Protein AF-A0A511J6R7-F1 (afdb_monomer_lite)

Secondary structure (DSSP, 8-state):
-------HHHHHSTT--SSSSSS-HHHHHHHHHHHSSSSGGGTTTPPPPPTTSPPPTT-----TTT--PPPTT---SPPPSSGGGG-TTSTT-TT--

pLDDT: mean 93.05, std 6.23, range [51.12, 97.75]

Foldseek 3Di:
DAPDDDDLLLLQPQCDADDSHRGGVLQQVVVCVVQVYSDPVCSVVDDHDDPPDDDDPQDDRDDPVQQDHDHRPDPPDDDDPDSVLSHSSDPSPPDHD

InterPro domains:
  IPR025983 Cysteine-rich CPCC domain [PF14206] (1-53)

Radius of gyration: 13.8 Å; chains: 1; bounding box: 33×31×38 Å

Structure (mmCIF, N/CA/C/O backbone):
data_AF-A0A511J6R7-F1
#
_entry.id   AF-A0A511J6R7-F1
#
loop_
_atom_site.group_PDB
_atom_site.id
_atom_site.type_symbol
_atom_site.label_atom_id
_atom_site.label_alt_id
_atom_site.label_comp_id
_atom_site.label_asym_id
_atom_site.label_entity_id
_atom_site.label_seq_id
_atom_site.pdbx_PDB_ins_code
_atom_site.Cartn_x
_atom_site.Cartn_y
_atom_site.Cartn_z
_atom_site.occupancy
_atom_site.B_iso_or_equiv
_atom_site.auth_seq_id
_atom_site.auth_comp_id
_atom_site.auth_asym_id
_atom_site.auth_atom_id
_atom_site.pdbx_PDB_model_num
ATOM 1 N N . MET A 1 1 ? 0.283 3.449 15.939 1.00 77.75 1 MET A N 1
ATOM 2 C CA . MET A 1 1 ? -0.651 3.672 14.824 1.00 77.75 1 MET A CA 1
ATOM 3 C C . MET A 1 1 ? -1.361 2.386 14.463 1.00 77.75 1 MET A C 1
ATOM 5 O O . MET A 1 1 ? -2.514 2.279 14.828 1.00 77.75 1 MET A O 1
ATOM 9 N N . CYS A 1 2 ? -0.690 1.376 13.897 1.00 88.00 2 CYS A N 1
ATOM 10 C CA . CYS A 1 2 ? -1.370 0.137 13.481 1.00 88.00 2 CYS A CA 1
ATOM 11 C C . CYS A 1 2 ? -0.692 -1.186 13.886 1.00 88.00 2 CYS A C 1
ATOM 13 O O . CYS A 1 2 ? -1.229 -2.231 13.538 1.00 88.00 2 CYS A O 1
ATOM 15 N N . PHE A 1 3 ? 0.429 -1.146 14.626 1.00 92.00 3 PHE A N 1
ATOM 16 C CA . PHE A 1 3 ? 1.305 -2.289 14.976 1.00 92.00 3 PHE A CA 1
ATOM 17 C C . PHE A 1 3 ? 2.138 -2.895 13.834 1.00 92.00 3 PHE A C 1
ATOM 19 O O . PHE A 1 3 ? 2.896 -3.822 14.093 1.00 92.00 3 PHE A O 1
ATOM 26 N N . TRP A 1 4 ? 2.065 -2.342 12.620 1.00 94.50 4 TRP A N 1
ATOM 27 C CA . TRP A 1 4 ? 2.908 -2.761 11.497 1.00 94.50 4 TRP A CA 1
ATOM 28 C C . TRP A 1 4 ? 4.393 -2.444 11.736 1.00 94.50 4 TRP A C 1
ATOM 30 O O . TRP A 1 4 ? 4.722 -1.341 12.184 1.00 94.50 4 TRP A O 1
ATOM 40 N N . GLU A 1 5 ? 5.271 -3.385 11.388 1.00 95.25 5 GLU A N 1
ATOM 41 C CA . GLU A 1 5 ? 6.727 -3.212 11.327 1.00 95.25 5 GLU A CA 1
ATOM 42 C C . GLU A 1 5 ? 7.188 -3.144 9.867 1.00 95.25 5 GLU A C 1
ATOM 44 O O . GLU A 1 5 ? 6.748 -3.936 9.038 1.00 95.25 5 GLU A O 1
ATOM 49 N N . ASP A 1 6 ? 8.053 -2.189 9.526 1.00 94.06 6 ASP A N 1
ATOM 50 C CA . ASP A 1 6 ? 8.561 -2.074 8.157 1.00 94.06 6 ASP A CA 1
ATOM 51 C C . ASP A 1 6 ? 9.477 -3.255 7.804 1.00 94.06 6 ASP A C 1
ATOM 53 O O . ASP A 1 6 ? 10.405 -3.575 8.548 1.00 94.06 6 ASP A O 1
ATOM 57 N N . ASP A 1 7 ? 9.212 -3.909 6.672 1.00 96.12 7 ASP A N 1
ATOM 58 C CA . ASP A 1 7 ? 9.863 -5.162 6.292 1.00 96.12 7 ASP A CA 1
ATOM 59 C C . ASP A 1 7 ? 10.148 -5.206 4.786 1.00 96.12 7 ASP A C 1
ATOM 61 O O . ASP A 1 7 ? 9.245 -5.176 3.950 1.00 96.12 7 ASP A O 1
ATOM 65 N N . ALA A 1 8 ? 11.429 -5.312 4.424 1.00 96.19 8 ALA A N 1
ATOM 66 C CA . ALA A 1 8 ? 11.869 -5.275 3.030 1.00 96.19 8 ALA A CA 1
ATOM 67 C C . ALA A 1 8 ? 11.329 -6.443 2.182 1.00 96.19 8 ALA A C 1
ATOM 69 O O . ALA A 1 8 ? 11.137 -6.281 0.976 1.00 96.19 8 ALA A O 1
ATOM 70 N N . VAL A 1 9 ? 11.062 -7.607 2.785 1.00 96.75 9 VAL A N 1
ATOM 71 C CA . VAL A 1 9 ? 10.472 -8.761 2.087 1.00 96.75 9 VAL A CA 1
ATOM 72 C C . VAL A 1 9 ? 9.027 -8.456 1.716 1.00 96.75 9 VAL A C 1
ATOM 74 O O . VAL A 1 9 ? 8.643 -8.668 0.568 1.00 96.75 9 VAL A O 1
ATOM 77 N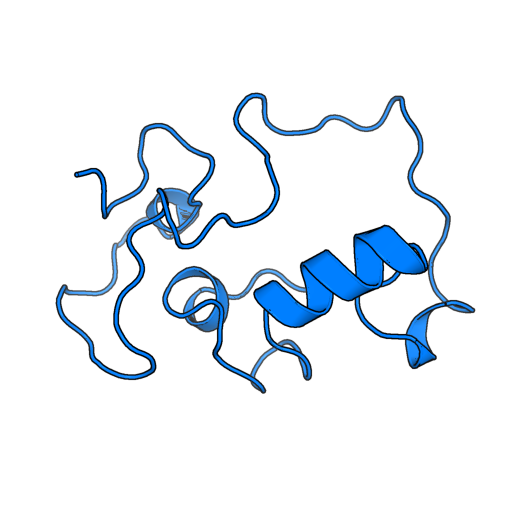 N . GLN A 1 10 ? 8.255 -7.889 2.638 1.00 97.25 10 GLN A N 1
ATOM 78 C CA . GLN A 1 10 ? 6.857 -7.527 2.419 1.00 97.25 10 GLN A CA 1
ATOM 79 C C . GLN A 1 10 ? 6.687 -6.239 1.600 1.00 97.25 10 GLN A C 1
ATOM 81 O O . GLN A 1 10 ? 5.650 -6.060 0.972 1.00 97.25 10 GLN A O 1
ATOM 86 N N . LEU A 1 11 ? 7.697 -5.366 1.528 1.00 96.75 11 LEU A N 1
ATOM 87 C CA . LEU A 1 11 ? 7.729 -4.264 0.555 1.00 96.75 11 LEU A CA 1
ATOM 88 C C . LEU A 1 11 ? 8.003 -4.761 -0.871 1.00 96.75 11 LEU A C 1
ATOM 90 O O . LEU A 1 11 ? 7.444 -4.240 -1.833 1.00 96.75 11 LEU A O 1
ATOM 94 N N . ARG A 1 12 ? 8.866 -5.774 -1.017 1.00 96.81 12 ARG A N 1
ATOM 95 C CA . ARG A 1 12 ? 9.211 -6.378 -2.312 1.00 96.81 12 ARG A CA 1
ATOM 96 C C . ARG A 1 12 ? 8.097 -7.276 -2.856 1.00 96.81 12 ARG A C 1
ATOM 98 O O . ARG A 1 12 ? 7.798 -7.220 -4.046 1.00 96.81 12 ARG A O 1
ATOM 105 N N . TRP A 1 13 ? 7.502 -8.090 -1.988 1.00 97.25 13 TRP A N 1
ATOM 106 C CA . TRP A 1 13 ? 6.415 -9.018 -2.297 1.00 97.25 13 TRP A CA 1
ATOM 107 C C . TRP A 1 13 ? 5.242 -8.750 -1.342 1.00 97.25 13 TRP A C 1
ATOM 109 O O . TRP A 1 13 ? 5.170 -9.343 -0.263 1.00 97.25 13 TRP A O 1
ATOM 119 N N . PRO A 1 14 ? 4.312 -7.851 -1.693 1.00 97.38 14 PRO A N 1
ATOM 120 C CA . PRO A 1 14 ? 3.298 -7.361 -0.758 1.00 97.38 14 PRO A CA 1
ATOM 121 C C . PRO A 1 14 ? 2.187 -8.366 -0.427 1.00 97.38 14 PRO A C 1
ATOM 123 O O . PRO A 1 14 ? 1.391 -8.117 0.480 1.00 97.38 14 PRO A O 1
ATOM 126 N N . ASP A 1 15 ? 2.153 -9.512 -1.112 1.00 97.75 15 ASP A N 1
ATOM 127 C CA . ASP A 1 15 ? 1.332 -10.692 -0.813 1.00 97.75 15 ASP A CA 1
ATOM 128 C C . ASP A 1 15 ? 2.095 -11.773 -0.004 1.00 97.75 15 ASP A C 1
ATOM 130 O O . ASP A 1 15 ? 1.616 -12.904 0.169 1.00 97.75 15 ASP A O 1
ATOM 134 N N . TRP A 1 16 ? 3.298 -11.451 0.490 1.00 97.62 16 TRP A N 1
ATOM 135 C CA . TRP A 1 16 ? 4.083 -12.313 1.370 1.00 97.62 16 TRP A CA 1
ATOM 136 C C . TRP A 1 16 ? 3.559 -12.254 2.807 1.00 97.62 16 TRP A C 1
ATOM 138 O O . TRP A 1 16 ? 3.554 -11.200 3.444 1.00 97.62 16 TRP A O 1
ATOM 148 N N . TYR A 1 17 ? 3.136 -13.407 3.324 1.00 95.38 17 TYR A N 1
ATOM 149 C CA . TYR A 1 17 ? 2.693 -13.583 4.706 1.00 95.38 17 TYR A CA 1
ATOM 150 C C . TYR A 1 17 ? 3.821 -14.154 5.574 1.00 95.38 17 TYR A C 1
ATOM 152 O O . TYR A 1 17 ? 4.645 -14.950 5.113 1.00 95.38 17 TYR A O 1
ATOM 160 N N . GLY A 1 18 ? 3.821 -13.797 6.857 1.00 90.44 18 GLY A N 1
ATOM 161 C CA . GLY A 1 18 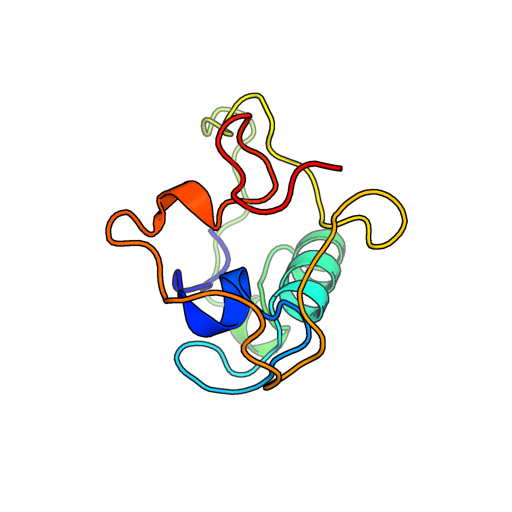? 4.897 -14.146 7.782 1.00 90.44 18 GLY A CA 1
ATOM 162 C C . GLY A 1 18 ? 6.174 -13.321 7.571 1.00 90.44 18 GLY A C 1
ATOM 163 O O . GLY A 1 18 ? 6.330 -12.614 6.580 1.00 90.44 18 GLY A O 1
ATOM 164 N N . GLY A 1 19 ? 7.106 -13.428 8.521 1.00 87.38 19 GLY A N 1
ATOM 165 C CA . GLY A 1 19 ? 8.267 -12.538 8.626 1.00 87.38 19 GLY A CA 1
ATOM 166 C C . GLY A 1 19 ? 8.143 -11.661 9.868 1.00 87.38 19 GLY A C 1
ATOM 167 O O . GLY A 1 19 ? 7.738 -12.166 10.919 1.00 87.38 19 GLY A O 1
ATOM 168 N N . ALA A 1 20 ? 8.468 -10.370 9.747 1.00 93.50 20 ALA A N 1
ATOM 169 C CA . ALA A 1 20 ? 8.244 -9.393 10.816 1.00 93.50 20 ALA A CA 1
ATOM 170 C C . ALA A 1 20 ? 6.751 -9.253 11.156 1.00 93.50 20 ALA A C 1
ATOM 172 O O . ALA A 1 20 ? 6.374 -9.190 12.327 1.00 93.50 20 ALA A O 1
ATOM 173 N N . ASN A 1 21 ? 5.885 -9.308 10.140 1.00 96.19 21 ASN A N 1
ATOM 174 C CA . ASN A 1 21 ? 4.439 -9.251 10.302 1.00 96.19 21 ASN A CA 1
ATOM 175 C C . ASN A 1 21 ? 3.803 -10.611 9.974 1.00 96.19 21 ASN A C 1
ATOM 177 O O . ASN A 1 21 ? 4.196 -11.303 9.038 1.00 96.19 21 ASN A O 1
ATOM 181 N N . THR A 1 22 ? 2.794 -11.012 10.755 1.00 95.56 22 THR A N 1
ATOM 182 C CA . THR A 1 22 ? 1.979 -12.200 10.437 1.00 95.56 22 THR A CA 1
ATOM 183 C C . THR A 1 22 ? 1.160 -12.030 9.146 1.00 95.56 22 THR A C 1
ATOM 185 O O . THR A 1 22 ? 1.289 -12.900 8.279 1.00 95.56 22 THR A O 1
ATOM 188 N N . PRO A 1 23 ? 0.365 -10.952 8.970 1.00 97.00 23 PRO A N 1
ATOM 189 C CA . PRO A 1 23 ? -0.377 -10.732 7.735 1.00 97.00 23 PRO A CA 1
ATOM 190 C C . PRO A 1 23 ? 0.560 -10.208 6.644 1.00 97.00 23 PRO A C 1
ATOM 192 O O . PRO A 1 23 ? 1.612 -9.631 6.938 1.00 97.00 23 PRO A O 1
ATOM 195 N N . SER A 1 24 ? 0.157 -10.363 5.385 1.00 97.75 24 SER A N 1
ATOM 196 C CA . SER A 1 24 ? 0.805 -9.657 4.277 1.00 97.75 24 SER A CA 1
ATOM 197 C C . SER A 1 24 ? 0.537 -8.151 4.331 1.00 97.75 24 SER A C 1
ATOM 199 O O . SER A 1 24 ? -0.403 -7.693 4.987 1.00 97.75 24 SER A O 1
ATOM 201 N N . LEU A 1 25 ? 1.341 -7.361 3.616 1.00 97.50 25 LEU A N 1
ATOM 202 C CA . LEU A 1 25 ? 1.160 -5.911 3.554 1.00 97.50 25 LEU A CA 1
ATOM 203 C C . LEU A 1 25 ? -0.196 -5.531 2.938 1.00 97.50 25 LEU A C 1
ATOM 205 O O . LEU A 1 25 ? -0.870 -4.632 3.440 1.00 97.50 25 LEU A O 1
ATOM 209 N N . ILE A 1 26 ? -0.645 -6.255 1.907 1.00 97.62 26 ILE A N 1
ATOM 210 C CA . ILE A 1 26 ? -1.970 -6.046 1.298 1.00 97.62 26 ILE A CA 1
ATOM 211 C C . ILE A 1 26 ? -3.092 -6.324 2.307 1.00 97.62 26 ILE A C 1
ATOM 213 O O . ILE A 1 26 ? -4.044 -5.547 2.411 1.00 97.62 26 ILE A O 1
ATOM 217 N N . GLU A 1 27 ? -3.003 -7.422 3.059 1.00 97.31 27 GLU A N 1
ATOM 218 C CA . GLU A 1 27 ? -4.000 -7.774 4.079 1.00 97.31 27 GLU A CA 1
ATOM 219 C C . GLU A 1 27 ? -4.009 -6.765 5.230 1.00 97.31 27 GLU A C 1
ATOM 221 O O . GLU A 1 27 ? -5.081 -6.357 5.684 1.00 97.31 27 GLU A O 1
ATOM 226 N N . ALA A 1 28 ? -2.833 -6.307 5.659 1.00 97.06 28 ALA A N 1
ATOM 227 C CA . ALA A 1 28 ? -2.700 -5.302 6.701 1.00 97.06 28 ALA A CA 1
ATOM 228 C C . ALA A 1 28 ? -3.273 -3.945 6.279 1.00 97.06 28 ALA A C 1
ATOM 230 O O . ALA A 1 28 ? -3.970 -3.316 7.072 1.00 97.06 28 ALA A O 1
ATOM 231 N N . GLN A 1 29 ? -3.048 -3.504 5.035 1.00 96.38 29 GLN A N 1
ATOM 232 C CA . GLN A 1 29 ? -3.635 -2.263 4.514 1.00 96.38 29 GLN A CA 1
ATOM 233 C C . GLN A 1 29 ? -5.164 -2.322 4.476 1.00 96.38 29 GLN A C 1
ATOM 235 O O . GLN A 1 29 ? -5.826 -1.370 4.892 1.00 96.38 29 GLN A O 1
ATOM 240 N N . ARG A 1 30 ? -5.732 -3.449 4.026 1.00 96.31 30 ARG A N 1
ATOM 241 C CA . ARG A 1 30 ? -7.188 -3.667 4.022 1.00 96.31 30 ARG A CA 1
ATOM 242 C C . ARG A 1 30 ? -7.753 -3.656 5.438 1.00 96.31 30 ARG A C 1
ATOM 244 O O . ARG A 1 30 ? -8.695 -2.923 5.716 1.00 96.31 30 ARG A O 1
ATOM 251 N N . THR A 1 31 ? -7.126 -4.399 6.346 1.00 95.81 31 THR A N 1
ATOM 252 C CA . THR A 1 31 ? -7.568 -4.475 7.744 1.00 95.81 31 THR A CA 1
ATOM 253 C C . THR A 1 31 ? -7.468 -3.113 8.426 1.00 95.81 31 THR A C 1
ATOM 255 O O . THR A 1 31 ? -8.386 -2.700 9.128 1.00 95.81 31 THR A O 1
ATOM 258 N N . PHE A 1 32 ? -6.403 -2.354 8.162 1.00 94.81 32 PHE A N 1
ATOM 259 C CA . PHE A 1 32 ? -6.252 -1.012 8.709 1.00 94.81 32 PHE A CA 1
ATOM 260 C C . PHE A 1 32 ? -7.355 -0.064 8.228 1.00 94.81 32 PHE A C 1
ATOM 262 O O . PHE A 1 32 ? -7.893 0.686 9.038 1.00 94.81 32 PHE A O 1
ATOM 269 N N . ALA A 1 33 ? -7.740 -0.133 6.951 1.00 92.75 33 ALA A N 1
ATOM 270 C CA . ALA A 1 33 ? -8.846 0.662 6.421 1.00 92.75 33 ALA A CA 1
ATOM 271 C C . ALA A 1 33 ? -10.201 0.313 7.069 1.00 92.75 33 ALA A C 1
ATOM 273 O O . ALA A 1 33 ? -11.058 1.184 7.199 1.00 92.75 33 ALA A O 1
ATOM 274 N N . GLU A 1 34 ? -10.393 -0.939 7.493 1.00 92.75 34 GLU A N 1
ATOM 275 C CA . GLU A 1 34 ? -11.636 -1.405 8.119 1.00 92.75 34 GLU A CA 1
ATOM 276 C C . GLU A 1 34 ? -11.701 -1.131 9.628 1.00 92.75 34 GLU A C 1
ATOM 278 O O . GLU A 1 34 ? -12.749 -0.732 10.138 1.00 92.75 34 GLU A O 1
ATOM 283 N N . VAL A 1 35 ? -10.605 -1.369 10.360 1.00 92.31 35 VAL A N 1
ATOM 284 C CA . VAL A 1 35 ? -10.610 -1.388 11.837 1.00 92.31 35 VAL A CA 1
ATOM 285 C C . VAL A 1 35 ? -9.515 -0.544 12.496 1.00 92.31 35 VAL A C 1
ATOM 287 O O . VAL A 1 35 ? -9.424 -0.519 13.723 1.00 92.31 35 VAL A O 1
ATOM 290 N N . GLY A 1 36 ? -8.665 0.139 11.726 1.00 92.31 36 GLY A N 1
ATOM 291 C CA . GLY A 1 36 ? -7.596 0.998 12.252 1.00 92.31 36 GLY A CA 1
ATOM 292 C C . GLY A 1 36 ? -6.393 0.253 12.849 1.00 92.31 36 GLY A C 1
ATOM 293 O O . GLY A 1 36 ? -5.550 0.864 13.503 1.00 92.31 36 GLY A O 1
ATOM 294 N N . ALA A 1 37 ? -6.280 -1.059 12.626 1.00 94.38 37 ALA A N 1
ATOM 295 C CA . ALA A 1 37 ? -5.153 -1.892 13.049 1.00 94.38 37 ALA A CA 1
ATOM 296 C C . ALA A 1 37 ? -4.691 -2.793 11.896 1.00 94.38 37 ALA A C 1
ATOM 298 O O . ALA A 1 37 ? -5.484 -3.114 11.019 1.00 94.38 37 ALA A O 1
ATOM 299 N N . MET A 1 38 ? -3.434 -3.245 11.906 1.00 94.25 38 MET A N 1
ATOM 300 C CA . MET A 1 38 ? -2.927 -4.159 10.870 1.00 94.25 38 MET A CA 1
ATOM 301 C C . MET A 1 38 ? -3.602 -5.545 10.892 1.00 94.25 38 MET A C 1
ATOM 303 O O . MET A 1 38 ? -3.550 -6.275 9.913 1.00 94.25 38 MET A O 1
ATOM 307 N N . GLU A 1 39 ? -4.182 -5.928 12.033 1.00 93.56 39 GLU A N 1
ATOM 308 C CA . GLU A 1 39 ? -4.851 -7.206 12.284 1.00 93.56 39 GLU A CA 1
ATOM 309 C C . GLU A 1 39 ? -5.836 -7.034 13.451 1.00 93.56 39 GLU A C 1
ATOM 311 O O . GLU A 1 39 ? -5.548 -6.315 14.414 1.00 93.56 39 GLU A O 1
ATOM 316 N N . SER A 1 40 ? -6.967 -7.746 13.433 1.00 92.69 40 SER A N 1
ATOM 317 C CA . SER A 1 40 ? -8.048 -7.559 14.416 1.00 92.69 40 SER A CA 1
ATOM 318 C C . SER A 1 40 ? -7.625 -7.782 15.872 1.00 92.69 40 SER A C 1
ATOM 320 O O . SER A 1 40 ? -8.145 -7.130 16.777 1.00 92.69 40 SER A O 1
ATOM 322 N N . ARG A 1 41 ? -6.648 -8.665 16.130 1.00 92.69 41 ARG A N 1
ATOM 323 C CA . ARG A 1 41 ? -6.134 -8.907 17.493 1.00 92.69 41 ARG A CA 1
ATOM 324 C C . ARG A 1 41 ? -5.458 -7.680 18.116 1.00 92.69 41 ARG A C 1
ATOM 326 O O . ARG A 1 41 ? -5.307 -7.637 19.331 1.00 92.69 41 ARG A O 1
ATOM 333 N N . PHE A 1 42 ? -5.068 -6.692 17.308 1.00 93.94 42 PHE A N 1
ATOM 334 C CA . PHE A 1 42 ? -4.395 -5.480 17.771 1.00 93.94 42 PHE A CA 1
ATOM 335 C C . PHE A 1 42 ? -5.326 -4.281 17.972 1.00 93.94 42 PHE A C 1
ATOM 337 O O . PHE A 1 42 ? -4.857 -3.257 18.461 1.00 93.94 42 PHE A O 1
ATOM 344 N N . ILE A 1 43 ? -6.631 -4.393 17.685 1.00 91.62 43 ILE A N 1
ATOM 345 C CA . ILE A 1 43 ? -7.599 -3.285 17.832 1.00 91.62 43 ILE A CA 1
ATOM 346 C C . ILE A 1 43 ? -7.549 -2.665 19.240 1.00 91.62 43 ILE A C 1
ATOM 348 O O . ILE A 1 43 ? -7.565 -1.448 19.382 1.00 91.62 43 ILE A O 1
ATOM 352 N N . GLY A 1 44 ? -7.426 -3.484 20.291 1.00 92.12 44 GLY A N 1
ATOM 353 C CA . GLY A 1 44 ? -7.336 -3.008 21.680 1.00 92.12 44 GLY A CA 1
ATOM 354 C C . GLY A 1 44 ? -5.962 -2.468 22.099 1.00 92.12 44 GLY A C 1
ATOM 355 O O . GLY A 1 44 ? -5.803 -2.023 23.233 1.00 92.12 44 GLY A O 1
ATOM 356 N N . HIS A 1 45 ? -4.965 -2.539 21.217 1.00 92.44 45 HIS A N 1
ATOM 357 C CA . HIS A 1 45 ? -3.584 -2.137 21.486 1.00 92.44 45 HIS A CA 1
ATOM 358 C C . HIS A 1 45 ? -3.159 -0.902 20.682 1.00 92.44 45 HIS A C 1
ATOM 360 O O . HIS A 1 45 ? -2.186 -0.243 21.045 1.00 92.44 45 HIS A O 1
ATOM 366 N N . VAL A 1 46 ? -3.882 -0.560 19.615 1.00 92.81 46 VAL A N 1
ATOM 367 C CA . VAL A 1 46 ? -3.636 0.637 18.807 1.00 92.81 46 VAL A CA 1
ATOM 368 C C . VAL A 1 46 ? -4.386 1.853 19.351 1.00 92.81 46 VAL A C 1
ATOM 370 O O . VAL A 1 46 ? -5.427 1.736 19.992 1.00 92.81 46 VAL A O 1
ATOM 373 N N . ARG A 1 47 ? -3.872 3.045 19.041 1.00 91.06 47 ARG A N 1
ATOM 374 C CA . ARG A 1 47 ? -4.668 4.277 19.060 1.00 91.06 47 ARG A CA 1
ATOM 375 C C . ARG A 1 47 ? -5.114 4.592 17.637 1.00 91.06 47 ARG A C 1
ATOM 377 O O . ARG A 1 47 ? -4.377 4.278 16.703 1.00 91.06 47 ARG A O 1
ATOM 384 N N . ALA A 1 48 ? -6.260 5.251 17.500 1.00 85.94 48 ALA A N 1
ATOM 385 C CA . ALA A 1 48 ? -6.704 5.781 16.217 1.00 85.94 48 ALA A CA 1
ATOM 386 C C . ALA A 1 48 ? -5.640 6.703 15.605 1.00 85.94 48 ALA A C 1
ATOM 388 O O . ALA A 1 48 ? -4.870 7.355 16.328 1.00 85.94 48 ALA A O 1
ATOM 389 N N . ALA A 1 49 ? -5.610 6.727 14.274 1.00 84.12 49 ALA A N 1
ATOM 390 C CA . ALA A 1 49 ? -4.787 7.672 13.553 1.00 84.12 49 ALA A CA 1
ATOM 391 C C . ALA A 1 49 ? -5.311 9.094 13.740 1.00 84.12 49 ALA A C 1
ATOM 393 O O . ALA A 1 49 ? -6.522 9.304 13.722 1.00 84.12 49 ALA A O 1
ATOM 394 N N . ASP A 1 50 ? -4.403 10.045 13.938 1.00 86.06 50 ASP A N 1
ATOM 395 C CA . ASP A 1 50 ? -4.748 11.462 13.987 1.00 86.06 50 ASP A CA 1
ATOM 396 C C . ASP A 1 50 ? -4.567 12.084 12.595 1.00 86.06 50 ASP A C 1
ATOM 398 O O . ASP A 1 50 ? -3.584 11.804 11.912 1.00 86.06 50 ASP A O 1
ATOM 402 N N . GLU A 1 51 ? -5.515 12.919 12.166 1.00 84.31 51 GLU A N 1
ATOM 403 C CA . GLU A 1 51 ? -5.495 13.561 10.841 1.00 84.31 51 GLU A CA 1
ATOM 404 C C . GLU A 1 51 ? -4.314 14.528 10.652 1.00 84.31 51 GLU A C 1
ATOM 406 O O . GLU A 1 51 ? -3.955 14.849 9.521 1.00 84.31 51 GLU A O 1
ATOM 411 N N . SER A 1 52 ? -3.707 15.003 11.744 1.00 88.69 52 SER A N 1
ATOM 412 C CA . SER A 1 52 ? -2.524 15.867 11.711 1.00 88.69 52 SER A CA 1
ATOM 413 C C . SER A 1 52 ? -1.209 15.102 11.568 1.00 88.69 52 SER A C 1
ATOM 415 O O . SER A 1 52 ? -0.155 15.724 11.399 1.00 88.69 52 SER A O 1
ATOM 417 N N . GLU A 1 53 ? -1.239 13.769 11.636 1.00 87.12 53 GLU A N 1
ATOM 418 C CA . GLU A 1 53 ? -0.039 12.975 11.427 1.00 87.12 53 GLU A CA 1
ATOM 419 C C . GLU A 1 53 ? 0.389 13.009 9.961 1.00 87.12 53 GLU A C 1
ATOM 421 O O . GLU A 1 53 ? -0.424 12.774 9.065 1.00 87.12 53 GLU A O 1
ATOM 426 N N . PRO A 1 54 ? 1.671 13.303 9.692 1.00 88.56 54 PRO A N 1
ATOM 427 C CA . PRO A 1 54 ? 2.145 13.440 8.330 1.00 88.56 54 PRO A CA 1
ATOM 428 C C . PRO A 1 54 ? 2.094 12.093 7.606 1.00 88.56 54 PRO A C 1
ATOM 430 O O . PRO A 1 54 ? 2.596 11.082 8.102 1.00 88.56 54 PRO A O 1
ATOM 433 N N . LEU A 1 55 ? 1.542 12.112 6.396 1.00 89.62 55 LEU A N 1
ATOM 434 C CA . LEU A 1 55 ? 1.697 11.054 5.406 1.00 89.62 55 LEU A CA 1
ATOM 435 C C . LEU A 1 55 ? 2.700 11.518 4.348 1.00 89.62 55 LEU A C 1
ATOM 437 O O . LEU A 1 55 ? 2.740 12.700 3.999 1.00 89.62 55 LEU A O 1
ATOM 441 N N . ASP A 1 56 ? 3.500 10.586 3.829 1.00 92.19 56 ASP A N 1
ATOM 442 C CA . ASP A 1 56 ? 4.305 10.850 2.634 1.00 92.19 56 ASP A CA 1
ATOM 443 C C . ASP A 1 56 ? 3.366 11.259 1.482 1.00 92.19 56 ASP A C 1
ATOM 445 O O . ASP A 1 56 ? 2.336 10.625 1.271 1.00 92.19 56 ASP A O 1
ATOM 449 N N . GLU A 1 57 ? 3.727 12.292 0.714 1.00 92.62 57 GLU A N 1
ATOM 450 C CA . GLU A 1 57 ? 2.852 12.910 -0.304 1.00 92.62 57 GLU A CA 1
ATOM 451 C C . GLU A 1 57 ? 2.314 11.916 -1.347 1.00 92.62 57 GLU A C 1
ATOM 453 O O . GLU A 1 57 ? 1.174 12.032 -1.790 1.00 92.62 57 GLU A O 1
ATOM 458 N N . GLY A 1 58 ? 3.118 10.920 -1.728 1.00 94.50 58 GLY A N 1
ATOM 459 C CA . GLY A 1 58 ? 2.712 9.890 -2.687 1.00 94.50 58 GLY A CA 1
ATOM 460 C C . GLY A 1 58 ? 1.965 8.706 -2.073 1.00 94.50 58 GLY A C 1
ATOM 461 O O . GLY A 1 58 ? 1.517 7.832 -2.817 1.00 94.50 58 GLY A O 1
ATOM 462 N N . TRP A 1 59 ? 1.857 8.635 -0.739 1.00 94.69 59 TRP A N 1
ATOM 463 C CA . TRP A 1 59 ? 1.299 7.479 -0.043 1.00 94.69 59 TRP A CA 1
ATOM 464 C C . TRP A 1 59 ? -0.144 7.209 -0.467 1.00 94.69 59 TRP A C 1
ATOM 466 O O . TRP A 1 59 ? -1.015 8.077 -0.424 1.00 94.69 59 TRP A O 1
ATOM 476 N N . ARG A 1 60 ? -0.394 5.955 -0.837 1.00 95.38 60 ARG A N 1
ATOM 477 C CA . ARG A 1 60 ? -1.720 5.395 -1.092 1.00 95.3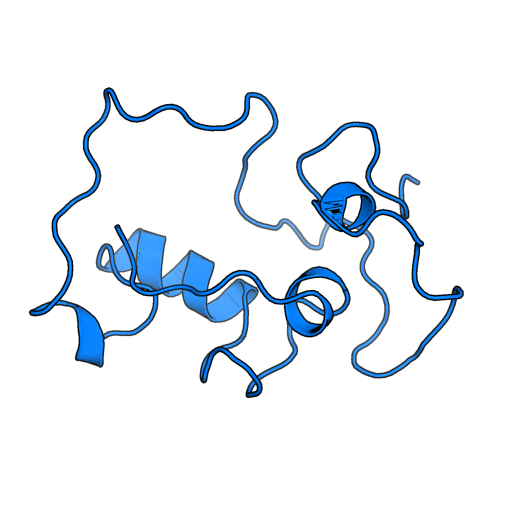8 60 ARG A CA 1
ATOM 478 C C . ARG A 1 60 ? -1.706 3.890 -0.822 1.00 95.38 60 ARG A C 1
ATOM 480 O O . ARG A 1 60 ? -0.629 3.283 -0.876 1.00 95.38 60 ARG A O 1
ATOM 487 N N . PRO A 1 61 ? -2.875 3.265 -0.587 1.00 96.19 61 PRO A N 1
ATOM 488 C CA . PRO A 1 61 ? -2.987 1.814 -0.615 1.00 96.19 61 PRO A CA 1
ATOM 489 C C . PRO A 1 61 ? -2.409 1.234 -1.909 1.00 96.19 61 PRO A C 1
ATOM 491 O O . PRO A 1 61 ? -2.447 1.876 -2.967 1.00 96.19 61 PRO A O 1
ATOM 494 N N . ILE A 1 62 ? -1.878 0.020 -1.804 1.00 97.25 62 ILE A N 1
ATOM 495 C CA . ILE A 1 62 ? -1.376 -0.726 -2.953 1.00 97.25 62 ILE A CA 1
ATOM 496 C C . ILE A 1 62 ? -2.520 -0.964 -3.935 1.00 97.25 62 ILE A C 1
ATOM 498 O O . ILE A 1 62 ? -3.592 -1.449 -3.566 1.00 97.25 62 ILE A O 1
ATOM 502 N N . ASP A 1 63 ? -2.253 -0.658 -5.195 1.00 96.25 63 ASP A N 1
ATOM 503 C CA . ASP A 1 63 ? -3.122 -0.939 -6.321 1.00 96.25 63 ASP A CA 1
ATOM 504 C C . ASP A 1 63 ? -2.349 -1.798 -7.324 1.00 96.25 63 ASP A C 1
ATOM 506 O O . ASP A 1 63 ? -1.526 -1.316 -8.096 1.00 96.25 63 ASP A O 1
ATOM 510 N N . LEU A 1 64 ? -2.643 -3.099 -7.319 1.00 95.00 64 LEU A N 1
ATOM 511 C CA . LEU A 1 64 ? -1.990 -4.090 -8.177 1.00 95.00 64 LEU A CA 1
ATOM 512 C C . LEU A 1 64 ? -2.272 -3.894 -9.679 1.00 95.00 64 LEU A C 1
ATOM 514 O O . LEU A 1 64 ? -1.696 -4.612 -10.492 1.00 95.00 64 LEU A O 1
ATOM 518 N N . ALA A 1 65 ? -3.169 -2.978 -10.063 1.00 94.56 65 ALA A N 1
ATOM 519 C CA . ALA A 1 65 ? -3.364 -2.607 -11.462 1.00 94.56 65 ALA A CA 1
ATOM 520 C C . ALA A 1 65 ? -2.334 -1.578 -11.958 1.00 94.56 65 ALA A C 1
ATOM 522 O O . ALA A 1 65 ? -2.183 -1.423 -13.170 1.00 94.56 65 ALA A O 1
ATOM 523 N N . VAL A 1 66 ? -1.655 -0.870 -11.047 1.00 93.12 66 VAL A N 1
ATOM 524 C CA . VAL A 1 66 ? -0.683 0.188 -11.378 1.00 93.12 66 VAL A CA 1
ATOM 525 C C . VAL A 1 66 ? 0.692 -0.034 -10.746 1.00 93.12 66 VAL A C 1
ATOM 527 O O . VAL A 1 66 ? 1.687 0.429 -11.292 1.00 93.12 66 VAL A O 1
ATOM 530 N N . ASP A 1 67 ? 0.756 -0.723 -9.607 1.00 95.19 67 ASP A N 1
ATOM 531 C CA . ASP A 1 67 ? 1.993 -1.017 -8.893 1.00 95.19 67 ASP A CA 1
ATOM 532 C C . ASP A 1 67 ? 2.583 -2.345 -9.370 1.00 95.19 67 ASP A C 1
ATOM 534 O O . ASP A 1 67 ? 2.009 -3.416 -9.154 1.00 95.19 67 ASP A O 1
ATOM 538 N N . GLU A 1 68 ? 3.760 -2.285 -9.988 1.00 94.38 68 GLU A N 1
ATOM 539 C CA . GLU A 1 68 ? 4.461 -3.480 -10.449 1.00 94.38 68 GLU A CA 1
ATOM 540 C C . GLU A 1 68 ? 5.316 -4.087 -9.332 1.00 94.38 68 GLU A C 1
ATOM 542 O O . GLU A 1 68 ? 6.426 -3.640 -9.040 1.00 94.38 68 GLU A O 1
ATOM 547 N N . PHE A 1 69 ? 4.806 -5.152 -8.718 1.00 95.88 69 PHE A N 1
ATOM 548 C CA . PHE A 1 69 ? 5.564 -5.979 -7.782 1.00 95.88 69 PHE A CA 1
ATOM 549 C C . PHE A 1 69 ? 6.058 -7.256 -8.452 1.00 95.88 69 PHE A C 1
ATOM 551 O O . PHE A 1 69 ? 5.454 -7.764 -9.398 1.00 95.88 69 PHE A O 1
ATOM 558 N N . GLU A 1 70 ? 7.152 -7.807 -7.934 1.00 95.94 70 GLU A N 1
ATOM 559 C CA . GLU A 1 70 ? 7.602 -9.127 -8.360 1.00 95.94 70 GLU A CA 1
ATOM 560 C C . GLU A 1 70 ? 6.605 -10.206 -7.912 1.00 95.94 70 GLU A C 1
ATOM 562 O O . GLU A 1 70 ? 5.905 -10.068 -6.905 1.00 95.94 70 GLU A O 1
ATOM 567 N N . VAL A 1 71 ? 6.568 -11.327 -8.633 1.00 95.69 71 VAL A N 1
ATOM 568 C CA . VAL A 1 71 ? 5.819 -12.504 -8.180 1.00 95.69 71 VAL A CA 1
ATOM 569 C C . VAL A 1 71 ? 6.428 -13.004 -6.872 1.00 95.69 71 VAL A C 1
ATOM 571 O O . VAL A 1 71 ? 7.646 -13.126 -6.758 1.00 95.69 71 VAL A O 1
ATOM 574 N N . ARG A 1 72 ? 5.584 -13.337 -5.893 1.00 95.31 72 ARG A N 1
ATOM 575 C CA . ARG A 1 72 ? 6.003 -13.792 -4.564 1.00 95.31 72 ARG A CA 1
ATOM 576 C C . ARG A 1 72 ? 7.133 -14.825 -4.602 1.00 95.31 72 ARG A C 1
ATOM 578 O O . ARG A 1 72 ? 6.952 -15.942 -5.088 1.00 95.31 72 ARG A O 1
ATOM 585 N N . GLY A 1 73 ? 8.283 -14.461 -4.034 1.00 94.19 73 GLY A N 1
ATOM 586 C CA . GLY A 1 73 ? 9.466 -15.325 -3.925 1.00 94.19 73 GLY A CA 1
ATOM 587 C C . GLY A 1 73 ? 10.282 -15.477 -5.206 1.00 94.19 73 GLY A C 1
ATOM 588 O O . GLY A 1 73 ? 11.312 -16.151 -5.193 1.00 94.19 73 GLY A O 1
ATOM 589 N N . VAL A 1 74 ? 9.856 -14.850 -6.300 1.00 96.56 74 VAL A N 1
ATOM 590 C CA . VAL A 1 74 ? 10.646 -14.717 -7.521 1.00 96.56 74 VAL A CA 1
ATOM 591 C C . VAL A 1 74 ? 11.466 -13.446 -7.397 1.00 96.56 74 VAL A C 1
ATOM 593 O O . VAL A 1 74 ? 10.913 -12.363 -7.269 1.00 96.56 74 VAL A O 1
ATOM 596 N N . GLN A 1 75 ? 12.789 -13.592 -7.426 1.00 95.12 75 GLN A N 1
ATOM 597 C CA . GLN A 1 75 ? 13.724 -12.477 -7.379 1.00 95.12 75 GLN A CA 1
ATOM 598 C C . GLN A 1 75 ? 14.130 -12.089 -8.811 1.00 95.12 75 GLN A C 1
ATOM 600 O O . GLN A 1 75 ? 15.031 -12.705 -9.380 1.00 95.12 75 GLN A O 1
ATOM 605 N N . GLU A 1 76 ? 13.481 -11.085 -9.403 1.00 94.12 76 GLU A N 1
ATOM 606 C CA . GLU A 1 76 ? 13.776 -10.636 -10.776 1.00 94.12 76 GLU A CA 1
ATOM 607 C C . GLU A 1 76 ? 14.954 -9.651 -10.839 1.00 94.12 76 GLU A C 1
ATOM 609 O O . GLU A 1 76 ? 15.673 -9.607 -11.837 1.00 94.12 76 GLU A O 1
ATOM 614 N N . ALA A 1 77 ? 15.188 -8.889 -9.766 1.00 92.81 77 ALA A N 1
ATOM 615 C CA . ALA A 1 77 ? 16.318 -7.966 -9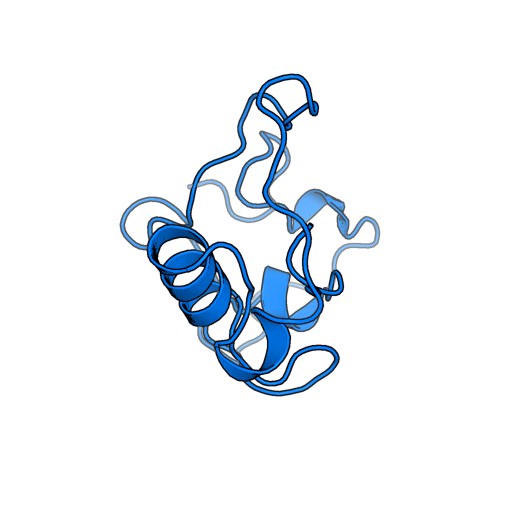.626 1.00 92.81 77 ALA A CA 1
ATOM 616 C C . ALA A 1 77 ? 17.162 -8.230 -8.354 1.00 92.81 77 ALA A C 1
ATOM 618 O O . ALA A 1 77 ? 16.689 -8.841 -7.395 1.00 92.81 77 ALA A O 1
ATOM 619 N N . PRO A 1 78 ? 18.426 -7.786 -8.265 1.00 95.44 78 PRO A N 1
ATOM 620 C CA . PRO A 1 78 ? 19.159 -7.782 -6.994 1.00 95.44 78 PRO A CA 1
ATOM 621 C C . PRO A 1 78 ? 18.442 -6.956 -5.913 1.00 95.44 78 PRO A C 1
ATOM 623 O O . PRO A 1 78 ? 17.678 -6.049 -6.228 1.00 95.44 78 PRO A O 1
ATOM 626 N N . TRP A 1 79 ? 18.695 -7.242 -4.632 1.00 95.56 79 TRP A N 1
ATOM 627 C CA . TRP A 1 79 ? 18.253 -6.357 -3.546 1.00 95.56 79 TRP A CA 1
ATOM 628 C C . TRP A 1 79 ? 18.898 -4.968 -3.690 1.00 95.56 79 TRP A C 1
ATOM 630 O O . TRP A 1 79 ? 20.111 -4.900 -3.924 1.00 95.56 79 TRP A O 1
ATOM 640 N N . PRO A 1 80 ? 18.133 -3.870 -3.559 1.00 94.88 80 PRO A N 1
ATOM 641 C CA . PRO A 1 80 ? 18.696 -2.533 -3.632 1.00 94.88 80 PRO A CA 1
ATOM 642 C C . PRO A 1 80 ? 19.517 -2.250 -2.372 1.00 94.88 80 PRO A C 1
ATOM 644 O O . PRO A 1 80 ? 19.164 -2.679 -1.277 1.00 94.88 80 PRO A O 1
ATOM 647 N N . SER A 1 81 ? 20.602 -1.487 -2.506 1.00 94.81 81 SER A N 1
ATOM 648 C CA . SER A 1 81 ? 21.371 -1.018 -1.344 1.00 94.81 81 SER A CA 1
ATOM 649 C C . SER A 1 81 ? 20.589 -0.017 -0.487 1.00 94.81 81 SER A C 1
ATOM 651 O O . SER A 1 81 ? 20.867 0.127 0.698 1.00 94.81 81 SER A O 1
ATOM 653 N N . ASP A 1 82 ? 19.633 0.683 -1.101 1.00 95.69 82 ASP A N 1
ATOM 654 C CA . ASP A 1 82 ? 18.695 1.591 -0.448 1.00 95.69 82 ASP A CA 1
ATOM 655 C C . ASP A 1 82 ? 17.289 0.980 -0.488 1.00 95.69 82 ASP A C 1
ATOM 657 O O . ASP A 1 82 ? 16.622 0.985 -1.525 1.00 95.69 82 ASP A O 1
ATOM 661 N N . HIS A 1 83 ? 16.829 0.449 0.646 1.00 95.12 83 HIS A N 1
ATOM 662 C CA . HIS A 1 83 ? 15.505 -0.165 0.754 1.00 95.12 83 HIS A CA 1
ATOM 663 C C . HIS A 1 83 ? 14.352 0.837 0.617 1.00 95.12 83 HIS A C 1
ATOM 665 O O . HIS A 1 83 ? 13.233 0.415 0.347 1.00 95.12 83 HIS A O 1
ATOM 671 N N . THR A 1 84 ? 14.590 2.152 0.705 1.00 95.31 84 THR A N 1
ATOM 672 C CA . THR A 1 84 ? 13.523 3.140 0.464 1.00 95.31 84 THR A CA 1
ATOM 673 C C . THR A 1 84 ? 13.065 3.164 -0.998 1.00 95.31 84 THR A C 1
ATOM 675 O O . THR A 1 84 ? 11.978 3.651 -1.299 1.00 95.31 84 THR A O 1
ATOM 678 N N . THR A 1 85 ? 13.848 2.574 -1.908 1.00 95.88 85 THR A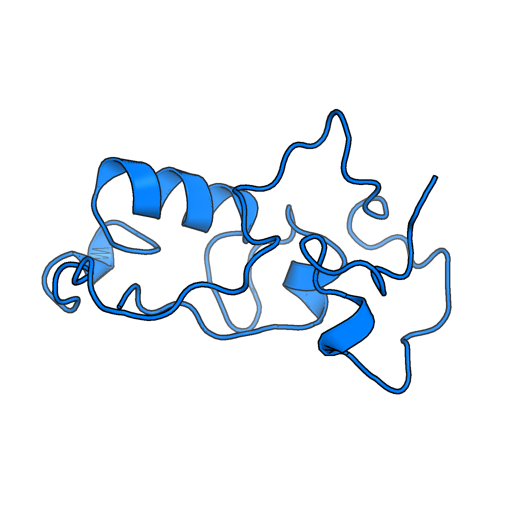 N 1
ATOM 679 C CA . THR A 1 85 ? 13.447 2.326 -3.303 1.00 95.88 85 THR A CA 1
ATOM 680 C C . THR A 1 85 ? 12.388 1.225 -3.445 1.00 95.88 85 THR A C 1
ATOM 682 O O . THR A 1 85 ? 11.791 1.094 -4.510 1.00 95.88 85 THR A O 1
ATO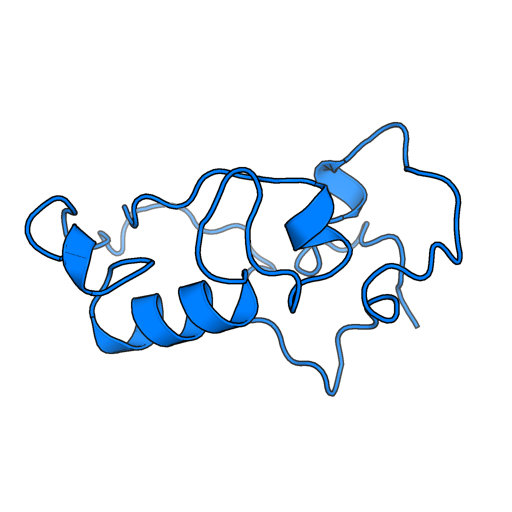M 685 N N . LEU A 1 86 ? 12.105 0.464 -2.378 1.00 96.56 86 LEU A N 1
ATOM 686 C CA . LEU A 1 86 ? 11.006 -0.508 -2.318 1.00 96.56 86 LEU A CA 1
ATOM 687 C C . LEU A 1 86 ? 9.658 0.140 -1.960 1.00 96.56 86 LEU A C 1
ATOM 689 O O . LEU A 1 86 ? 8.623 -0.520 -2.009 1.00 96.56 86 LEU A O 1
ATOM 693 N N . TYR A 1 87 ? 9.640 1.422 -1.590 1.00 96.81 87 TYR A N 1
ATOM 694 C CA . TYR A 1 87 ? 8.407 2.131 -1.261 1.00 96.81 87 TYR A CA 1
ATOM 695 C C . TYR A 1 87 ? 7.633 2.471 -2.541 1.00 96.81 87 TYR A C 1
ATOM 697 O O . TYR A 1 87 ? 7.976 3.424 -3.241 1.00 96.81 87 TYR A O 1
ATOM 705 N N . TRP A 1 88 ? 6.572 1.707 -2.830 1.00 96.12 88 TRP A N 1
ATOM 706 C CA . TRP A 1 88 ? 5.742 1.830 -4.048 1.00 96.12 88 TRP A CA 1
ATOM 707 C C . TRP A 1 88 ? 5.126 3.217 -4.243 1.00 96.12 88 TRP A C 1
ATOM 709 O O . TRP A 1 88 ? 4.807 3.626 -5.354 1.00 96.12 88 TRP A O 1
ATOM 719 N N . TRP A 1 89 ? 4.981 3.965 -3.154 1.00 95.88 89 TRP A N 1
ATOM 720 C CA . TRP A 1 89 ? 4.406 5.298 -3.166 1.00 95.88 89 TRP A CA 1
ATOM 721 C C . TRP A 1 89 ? 5.411 6.410 -3.489 1.00 95.88 89 TRP A C 1
ATOM 723 O O . TRP A 1 89 ? 5.034 7.582 -3.541 1.00 95.88 89 TRP A O 1
ATOM 733 N N . ARG A 1 90 ? 6.698 6.086 -3.665 1.00 95.19 90 ARG A N 1
ATOM 734 C CA . ARG A 1 90 ? 7.739 7.076 -3.958 1.00 95.19 90 ARG A CA 1
ATOM 735 C C . ARG A 1 90 ? 8.075 7.122 -5.451 1.00 95.19 90 ARG A C 1
ATOM 737 O O . ARG A 1 90 ? 8.109 6.080 -6.092 1.00 95.19 90 ARG A O 1
ATOM 744 N N . PRO A 1 91 ? 8.461 8.295 -5.994 1.00 93.25 91 PRO A N 1
ATOM 745 C CA . PRO A 1 91 ? 8.960 8.418 -7.373 1.00 93.25 91 PRO A CA 1
ATOM 746 C C . PRO A 1 91 ? 10.262 7.652 -7.657 1.00 93.25 91 PRO A C 1
ATOM 748 O O . PRO A 1 91 ? 10.728 7.601 -8.789 1.00 93.25 91 PRO A O 1
ATOM 751 N N . THR A 1 92 ? 10.912 7.144 -6.612 1.00 94.06 92 THR A N 1
ATOM 752 C CA . THR A 1 92 ? 12.127 6.328 -6.687 1.00 94.06 92 THR A CA 1
ATOM 753 C C . THR A 1 92 ? 11.816 4.836 -6.620 1.00 94.06 92 THR A C 1
ATOM 755 O O . THR A 1 92 ? 12.732 4.049 -6.378 1.00 94.06 92 THR A O 1
ATOM 758 N N . PHE A 1 93 ? 10.546 4.441 -6.764 1.00 94.56 93 PHE A N 1
ATOM 759 C CA . PHE A 1 93 ? 10.168 3.041 -6.716 1.00 94.56 93 PHE A CA 1
ATOM 760 C C . PHE A 1 93 ? 10.886 2.281 -7.830 1.00 94.56 93 PHE A C 1
ATOM 762 O O . PHE A 1 93 ? 10.796 2.593 -9.013 1.00 94.56 93 PHE A O 1
ATOM 769 N N . TRP A 1 94 ? 11.639 1.265 -7.442 1.00 88.88 94 TRP A N 1
ATOM 770 C CA . TRP A 1 94 ? 12.526 0.502 -8.318 1.00 88.88 94 TRP A CA 1
ATOM 771 C C . TRP A 1 94 ? 11.848 -0.242 -9.487 1.00 88.88 94 TRP A C 1
ATOM 773 O O . TRP A 1 94 ? 12.554 -0.762 -10.351 1.00 88.88 94 TRP A O 1
ATOM 783 N N . ARG A 1 95 ? 10.509 -0.303 -9.530 1.00 84.00 95 ARG A N 1
ATOM 784 C CA . ARG A 1 95 ? 9.709 -1.006 -10.549 1.00 84.00 95 ARG A CA 1
ATOM 785 C C . ARG A 1 95 ? 8.732 -0.077 -11.276 1.00 84.00 95 ARG A C 1
ATOM 787 O O . ARG A 1 95 ? 7.595 -0.449 -11.531 1.00 84.00 95 ARG A O 1
ATOM 794 N N . HIS A 1 96 ? 9.146 1.148 -11.590 1.00 66.19 96 HIS A N 1
ATOM 795 C CA . HIS A 1 96 ? 8.355 1.980 -12.498 1.00 66.19 96 HIS A CA 1
ATOM 796 C C . HIS A 1 96 ? 8.266 1.332 -13.890 1.00 66.19 96 HIS A C 1
ATOM 798 O O . HIS A 1 96 ? 9.300 1.005 -14.481 1.00 66.19 96 HIS A O 1
ATOM 804 N N . ALA A 1 97 ? 7.030 1.178 -14.374 1.00 51.12 97 ALA A N 1
ATOM 805 C CA . ALA A 1 97 ? 6.702 0.948 -15.780 1.00 51.12 97 ALA A CA 1
ATOM 806 C C . ALA A 1 97 ? 7.135 2.129 -16.664 1.00 51.12 97 ALA A C 1
ATOM 808 O O . ALA A 1 97 ? 7.040 3.289 -16.189 1.00 51.12 97 ALA A O 1
#

Organism: NCBI:txid266130

Sequence (97 aa):
MCFWEDDAVQLRWPDWYGGANTPSLIEAQRTFAEVGAMESRFIGHVRAADESEPLDEGWRPIDLAVDEFEVRGVQEAPWPSDHTTLYWWRPTFWRHA